Protein AF-A0A1S2JYN3-F1 (afdb_monomer_lite)

Secondary structure (DSSP, 8-state):
---HHHHHHHHHHHHHHHH--TTTS-HHHHHHHHHHHHHHHHTS-TTTHHHHHHHHHHHHHHTTTT-HHHHHHHHHHHHHTT-

Radius of gyration: 13.31 Å; chains: 1; bounding box: 30×26×37 Å

Sequence (83 aa):
MNLDPIIMAMVSCIDMLDAAEPDEVEPSYAVKVQQVMGEYLQAIPPSDEPELRTMLLRIAGDVSEEEPTIAAYLRQWAGNLGE

Foldseek 3Di:
DQCLVVLVVVLVVLVCLVPDDCVRDPVVVNVVSVVVVVVVVVVPDLVCLVVLLVSLQVSLVVCCVPCVPSSVVSNVVS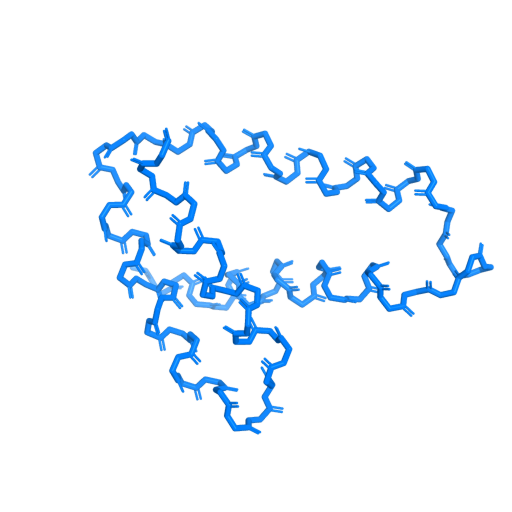VVRPD

Structure (mmCIF, N/CA/C/O backbone):
data_AF-A0A1S2JYN3-F1
#
_entry.id   AF-A0A1S2JYN3-F1
#
loop_
_atom_site.group_PDB
_atom_site.id
_atom_site.type_symbol
_atom_site.label_atom_id
_atom_site.label_alt_id
_atom_site.label_comp_id
_atom_site.label_asym_id
_atom_site.label_entity_id
_atom_site.label_seq_id
_atom_site.pdbx_PDB_ins_code
_atom_site.Cartn_x
_atom_site.Cartn_y
_atom_site.Cartn_z
_atom_site.occupancy
_atom_site.B_iso_or_equiv
_atom_site.auth_seq_id
_atom_site.auth_comp_id
_atom_site.auth_asym_id
_atom_site.auth_atom_id
_atom_site.pdbx_PDB_model_num
ATOM 1 N N . MET A 1 1 ? -8.898 -13.921 11.890 1.00 57.22 1 MET A N 1
ATOM 2 C CA . MET A 1 1 ? -8.424 -14.420 10.580 1.00 57.22 1 MET A CA 1
ATOM 3 C C . MET A 1 1 ? -7.178 -13.623 10.245 1.00 57.22 1 MET A C 1
ATOM 5 O O . MET A 1 1 ? -7.230 -12.419 10.440 1.00 57.22 1 MET A O 1
ATOM 9 N N . ASN A 1 2 ? -6.066 -14.254 9.856 1.00 77.75 2 ASN A N 1
ATOM 10 C CA . ASN A 1 2 ? -4.880 -13.491 9.459 1.00 77.75 2 ASN A CA 1
ATOM 11 C C . ASN A 1 2 ? -5.081 -12.969 8.024 1.00 77.75 2 ASN A C 1
ATOM 13 O O . ASN A 1 2 ? -5.229 -13.784 7.116 1.00 77.75 2 ASN A O 1
ATOM 17 N N . LEU A 1 3 ? -5.147 -11.647 7.842 1.00 82.31 3 LEU A N 1
ATOM 18 C CA . LEU A 1 3 ? -5.347 -11.000 6.539 1.00 82.31 3 LEU A CA 1
ATOM 19 C C . LEU A 1 3 ? -4.028 -10.682 5.819 1.00 82.31 3 LEU A C 1
ATOM 21 O O . LEU A 1 3 ? -4.065 -10.293 4.654 1.00 82.31 3 LEU A O 1
ATOM 25 N N . ASP A 1 4 ? -2.877 -10.897 6.460 1.00 83.31 4 ASP A N 1
ATOM 26 C CA . ASP A 1 4 ? -1.564 -10.548 5.905 1.00 83.31 4 ASP A CA 1
ATOM 27 C C . ASP A 1 4 ? -1.319 -11.129 4.514 1.00 83.31 4 ASP A C 1
ATOM 29 O O . ASP A 1 4 ? -0.915 -10.367 3.640 1.00 83.31 4 ASP A O 1
ATOM 33 N N . PRO A 1 5 ? -1.618 -12.417 4.234 1.00 85.12 5 PRO A N 1
ATOM 34 C CA . PRO A 1 5 ? -1.382 -12.967 2.901 1.00 85.12 5 PRO A CA 1
ATOM 35 C C . PRO A 1 5 ? -2.219 -12.280 1.817 1.00 85.12 5 PRO A C 1
ATOM 37 O O . PRO A 1 5 ? -1.783 -12.187 0.675 1.00 85.12 5 PRO A O 1
ATOM 40 N N . ILE A 1 6 ? -3.415 -11.793 2.167 1.00 84.56 6 ILE A N 1
ATOM 41 C CA . ILE A 1 6 ? -4.302 -11.086 1.235 1.00 84.56 6 ILE A CA 1
ATOM 42 C C . ILE A 1 6 ? -3.753 -9.686 0.967 1.00 84.56 6 ILE A C 1
ATOM 44 O O . ILE A 1 6 ? -3.662 -9.281 -0.188 1.00 84.56 6 ILE A O 1
ATOM 48 N N . ILE A 1 7 ? -3.351 -8.973 2.021 1.00 85.69 7 ILE A N 1
ATOM 49 C CA . ILE A 1 7 ? -2.759 -7.637 1.908 1.00 85.69 7 ILE A CA 1
ATOM 50 C C . ILE A 1 7 ? -1.462 -7.698 1.097 1.00 85.69 7 ILE A C 1
ATOM 52 O O . ILE A 1 7 ? -1.291 -6.909 0.172 1.00 85.69 7 ILE A O 1
ATOM 56 N N . MET A 1 8 ? -0.595 -8.673 1.382 1.00 87.88 8 MET A N 1
ATOM 57 C CA . MET A 1 8 ? 0.632 -8.895 0.619 1.00 87.88 8 MET A CA 1
ATOM 58 C C . MET A 1 8 ? 0.327 -9.190 -0.846 1.00 87.88 8 MET A C 1
ATOM 60 O O . MET A 1 8 ? 0.831 -8.487 -1.709 1.00 87.88 8 MET A O 1
ATOM 64 N N . ALA A 1 9 ? -0.570 -10.137 -1.144 1.00 85.38 9 ALA A N 1
ATOM 65 C CA . ALA A 1 9 ? -0.934 -10.448 -2.526 1.00 85.38 9 ALA A CA 1
ATOM 66 C C . ALA A 1 9 ? -1.447 -9.214 -3.291 1.00 85.38 9 ALA A C 1
ATOM 68 O O . ALA A 1 9 ? -1.057 -8.991 -4.433 1.00 85.38 9 ALA A O 1
ATOM 69 N N . MET A 1 10 ? -2.288 -8.390 -2.659 1.00 85.75 10 MET A N 1
ATOM 70 C CA . MET A 1 10 ? -2.803 -7.166 -3.273 1.00 85.75 10 MET A CA 1
ATOM 71 C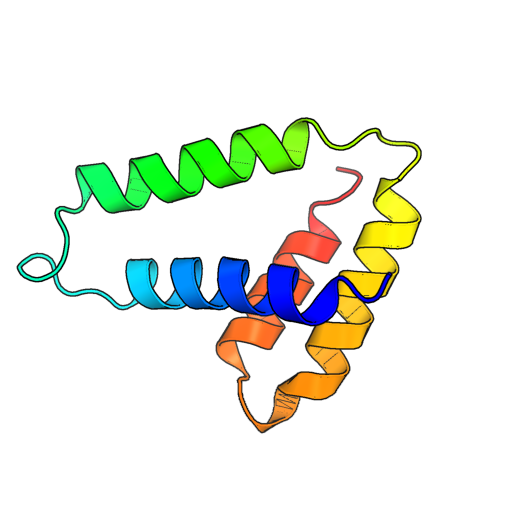 C . MET A 1 10 ? -1.698 -6.148 -3.562 1.00 85.75 10 MET A C 1
ATOM 73 O O . MET A 1 10 ? -1.641 -5.615 -4.667 1.00 85.75 10 MET A O 1
ATOM 77 N N . VAL A 1 11 ? -0.830 -5.871 -2.588 1.00 85.62 11 VAL A N 1
ATOM 78 C CA . VAL A 1 11 ? 0.224 -4.858 -2.738 1.00 85.62 11 VAL A CA 1
ATOM 79 C C . VAL A 1 11 ? 1.313 -5.332 -3.696 1.00 85.62 11 VAL A C 1
ATOM 81 O O . VAL A 1 11 ? 1.769 -4.542 -4.515 1.00 85.62 11 VAL A O 1
ATOM 84 N N . SER A 1 12 ? 1.653 -6.622 -3.694 1.00 85.69 12 SER A N 1
ATOM 85 C CA . SER A 1 12 ? 2.541 -7.206 -4.701 1.00 85.69 12 SER A CA 1
ATOM 86 C C . SER A 1 12 ? 1.958 -7.089 -6.111 1.00 85.69 12 SER A C 1
ATOM 88 O O . SER A 1 12 ? 2.695 -6.807 -7.045 1.00 85.69 12 SER A O 1
ATOM 90 N N . CYS A 1 13 ? 0.640 -7.245 -6.299 1.00 85.44 13 CYS A N 1
ATOM 91 C CA . CYS A 1 13 ? 0.024 -7.002 -7.607 1.00 85.44 13 CYS A CA 1
ATOM 92 C C . CYS A 1 13 ? 0.133 -5.536 -8.049 1.00 85.44 13 CYS A C 1
ATOM 94 O O . CYS A 1 13 ? 0.323 -5.286 -9.235 1.00 85.44 13 CYS A O 1
ATOM 96 N N . ILE A 1 14 ? 0.012 -4.577 -7.126 1.00 84.50 14 ILE A N 1
ATOM 97 C CA . ILE A 1 14 ? 0.199 -3.151 -7.435 1.00 84.50 14 ILE A CA 1
ATOM 98 C C . ILE A 1 14 ? 1.651 -2.892 -7.845 1.00 84.50 14 ILE A C 1
ATOM 100 O O . ILE A 1 14 ? 1.875 -2.299 -8.894 1.00 84.50 14 ILE A O 1
ATOM 104 N N . ASP A 1 15 ? 2.612 -3.408 -7.077 1.00 86.25 15 ASP A N 1
ATOM 105 C CA . ASP A 1 15 ? 4.044 -3.294 -7.374 1.00 86.25 15 ASP A CA 1
ATOM 106 C C . ASP A 1 15 ? 4.392 -3.903 -8.744 1.00 86.25 15 ASP A C 1
ATOM 108 O O . ASP A 1 15 ? 5.066 -3.277 -9.557 1.00 86.25 15 ASP A O 1
ATOM 112 N N . MET A 1 16 ? 3.835 -5.077 -9.064 1.00 87.50 16 MET A N 1
ATOM 113 C CA . MET A 1 16 ? 3.985 -5.701 -10.383 1.00 87.50 16 MET A CA 1
ATOM 114 C C . MET A 1 16 ? 3.405 -4.848 -11.517 1.00 87.50 16 MET A C 1
ATOM 116 O O . MET A 1 16 ? 3.981 -4.816 -12.599 1.00 87.50 16 MET A O 1
ATOM 120 N N . LEU A 1 17 ? 2.267 -4.180 -11.300 1.00 86.94 17 LEU A N 1
ATOM 121 C CA . LEU A 1 17 ? 1.663 -3.302 -12.307 1.00 86.94 17 LEU A CA 1
ATOM 122 C C . LEU A 1 17 ? 2.464 -2.013 -12.504 1.00 86.94 17 LEU A C 1
ATOM 124 O O . LEU A 1 17 ? 2.548 -1.534 -13.631 1.00 86.94 17 LEU A O 1
ATOM 128 N N . ASP A 1 18 ? 3.048 -1.469 -11.436 1.00 84.12 18 ASP A N 1
ATOM 129 C CA . ASP A 1 18 ? 3.897 -0.275 -11.495 1.00 84.12 18 ASP A CA 1
ATOM 130 C C . ASP A 1 18 ? 5.263 -0.561 -12.136 1.00 84.12 18 ASP A C 1
ATOM 132 O O . ASP A 1 18 ? 5.845 0.320 -12.772 1.00 84.12 18 ASP A O 1
ATOM 136 N N . ALA A 1 19 ? 5.767 -1.789 -11.996 1.00 86.56 19 ALA A N 1
ATOM 137 C CA . ALA A 1 19 ? 7.021 -2.234 -12.597 1.00 86.56 19 ALA A CA 1
ATOM 138 C C . ALA A 1 19 ? 6.877 -2.753 -14.040 1.00 86.56 19 ALA A C 1
ATOM 140 O O . ALA A 1 19 ? 7.896 -2.933 -14.707 1.00 86.56 19 ALA A O 1
ATOM 141 N N . ALA A 1 20 ? 5.651 -3.008 -14.512 1.00 87.44 20 ALA A N 1
ATOM 142 C CA . ALA A 1 20 ? 5.402 -3.586 -15.830 1.00 87.44 20 ALA A CA 1
ATOM 143 C C . ALA A 1 20 ? 5.813 -2.640 -16.967 1.00 87.44 20 ALA A C 1
ATOM 145 O O . ALA A 1 20 ? 5.492 -1.446 -16.967 1.00 87.44 20 ALA A O 1
ATOM 146 N N . GLU A 1 21 ? 6.472 -3.190 -17.985 1.00 87.75 21 GLU A N 1
ATOM 147 C CA . GLU A 1 21 ? 6.770 -2.454 -19.208 1.00 87.75 21 GLU A CA 1
ATOM 148 C C . GLU A 1 21 ? 5.494 -2.260 -20.062 1.00 87.75 21 GLU A C 1
ATOM 150 O O . GLU A 1 21 ? 4.540 -3.043 -19.972 1.00 87.75 21 GLU A O 1
ATOM 155 N N . PRO A 1 22 ? 5.420 -1.213 -20.914 1.00 82.94 22 PRO A N 1
ATOM 156 C CA . PRO A 1 22 ? 4.215 -0.920 -21.702 1.00 82.94 22 PRO A CA 1
ATOM 157 C C . PRO A 1 22 ? 3.782 -2.024 -22.681 1.00 82.94 22 PRO A C 1
ATOM 159 O O . PRO A 1 22 ? 2.662 -1.984 -23.192 1.00 82.94 22 PRO A O 1
ATOM 162 N N . ASP A 1 23 ? 4.670 -2.962 -23.005 1.00 88.75 23 AS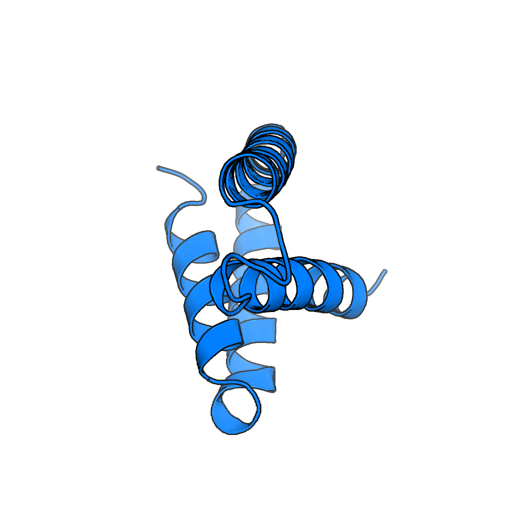P A N 1
ATOM 163 C CA . ASP A 1 23 ? 4.399 -4.152 -23.812 1.00 88.75 23 ASP A CA 1
ATOM 164 C C . ASP A 1 23 ? 3.940 -5.363 -22.981 1.00 88.75 23 ASP A C 1
ATOM 166 O O . ASP A 1 23 ? 3.336 -6.281 -23.538 1.00 88.75 23 ASP A O 1
ATOM 170 N N . GLU A 1 24 ? 4.152 -5.347 -21.663 1.00 88.19 24 GLU A N 1
ATOM 171 C CA . GLU A 1 24 ? 3.672 -6.367 -20.725 1.00 88.19 24 GLU A CA 1
ATOM 172 C C . GLU A 1 24 ? 2.240 -6.080 -20.256 1.00 88.19 24 GLU A C 1
ATOM 174 O O . GLU A 1 24 ? 1.415 -6.994 -20.155 1.00 88.19 24 GLU A O 1
ATOM 179 N N . VAL A 1 25 ? 1.922 -4.807 -19.993 1.00 87.12 25 VAL A N 1
ATOM 180 C CA . VAL A 1 25 ? 0.593 -4.362 -19.558 1.00 87.12 25 VAL A CA 1
ATOM 181 C C . VAL A 1 25 ? 0.215 -3.060 -20.253 1.00 87.12 25 VAL A C 1
ATOM 183 O O . VAL A 1 25 ? 0.975 -2.095 -20.277 1.00 87.12 25 VAL A O 1
ATOM 186 N N . GLU A 1 26 ? -1.014 -2.995 -20.776 1.00 88.62 26 GLU A N 1
ATOM 187 C CA . GLU A 1 26 ? -1.538 -1.748 -21.330 1.00 88.62 26 GLU A CA 1
ATOM 188 C C . GLU A 1 26 ? -1.626 -0.677 -20.220 1.00 88.62 26 GLU A C 1
ATOM 190 O O . GLU A 1 26 ? -2.341 -0.890 -19.232 1.00 88.62 26 GLU A O 1
ATOM 195 N N . PRO A 1 27 ? -0.987 0.502 -20.369 1.00 83.56 27 PRO A N 1
ATOM 196 C CA . PRO A 1 27 ? -0.949 1.509 -19.304 1.00 83.56 27 PRO A CA 1
ATOM 197 C C . PRO A 1 27 ? -2.337 1.964 -18.833 1.00 83.56 27 PRO A C 1
ATOM 199 O O . PRO A 1 27 ? -2.556 2.222 -17.651 1.00 83.56 27 PRO A O 1
ATOM 202 N N . SER A 1 28 ? -3.306 2.020 -19.753 1.00 87.19 28 SER A N 1
ATOM 203 C CA . SER A 1 28 ? -4.699 2.368 -19.446 1.00 87.19 28 SER A CA 1
ATOM 204 C C . SER A 1 28 ? -5.359 1.344 -18.509 1.00 87.19 28 SER A C 1
ATOM 206 O O . SER A 1 28 ? -6.182 1.699 -17.663 1.00 87.19 28 SER A O 1
ATOM 208 N N . TYR A 1 29 ? -4.971 0.074 -18.633 1.00 86.12 29 TYR A N 1
ATOM 209 C CA . TYR A 1 29 ? -5.491 -1.028 -17.845 1.00 86.12 29 TYR A CA 1
ATOM 210 C C . TYR A 1 29 ? -4.848 -1.081 -16.457 1.00 86.12 29 TYR A C 1
ATOM 212 O O . TYR A 1 29 ? -5.573 -1.233 -15.475 1.00 86.12 29 TYR A O 1
ATOM 220 N N . ALA A 1 30 ? -3.531 -0.865 -16.356 1.00 84.38 30 ALA A N 1
ATOM 221 C CA . ALA A 1 30 ? -2.827 -0.762 -15.073 1.00 84.38 30 ALA A CA 1
ATOM 222 C C . ALA A 1 30 ? -3.442 0.329 -14.177 1.00 84.38 30 ALA A C 1
ATOM 224 O O . ALA A 1 30 ? -3.830 0.063 -13.037 1.00 84.38 30 ALA A O 1
ATOM 225 N N . VAL A 1 31 ? -3.665 1.522 -14.742 1.00 85.19 31 VAL A N 1
ATOM 226 C CA . VAL A 1 31 ? -4.335 2.634 -14.047 1.00 85.19 31 VAL A CA 1
ATOM 227 C C . VAL A 1 31 ? -5.746 2.246 -13.598 1.00 85.19 31 VAL A C 1
ATOM 229 O O . VAL A 1 31 ? -6.148 2.547 -12.475 1.00 85.19 31 VAL A O 1
ATOM 232 N N . LYS A 1 32 ? -6.510 1.547 -14.446 1.00 88.12 32 LYS A N 1
ATOM 233 C CA . LYS A 1 32 ? -7.873 1.122 -14.107 1.00 88.12 32 LYS A CA 1
ATOM 234 C C . LYS A 1 32 ? -7.901 0.122 -12.949 1.00 88.12 32 LYS A C 1
ATOM 236 O O . LYS A 1 32 ? -8.796 0.202 -12.111 1.00 88.12 32 LYS A O 1
ATOM 241 N N . VAL A 1 33 ? -6.943 -0.804 -12.880 1.00 85.69 33 VAL A N 1
ATOM 242 C CA . VAL A 1 33 ? -6.842 -1.754 -11.760 1.00 85.69 33 VAL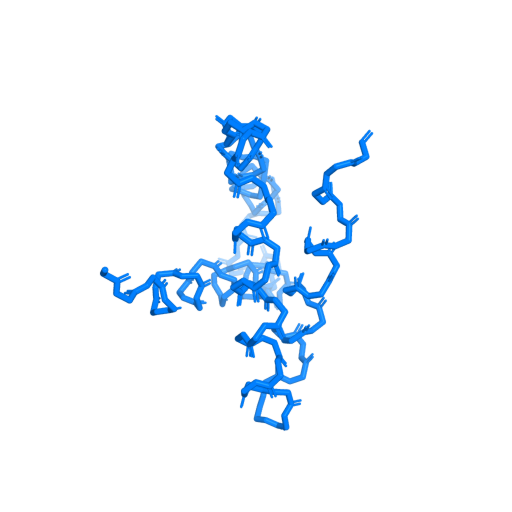 A CA 1
ATOM 243 C C . VAL A 1 33 ? -6.566 -1.012 -10.455 1.00 85.69 33 VAL A C 1
ATOM 245 O O . VAL A 1 33 ? -7.276 -1.232 -9.475 1.00 85.69 33 VAL A O 1
ATOM 248 N N . GLN A 1 34 ? -5.612 -0.079 -10.456 1.00 80.00 34 GLN A N 1
ATOM 249 C CA . GLN A 1 34 ? -5.303 0.739 -9.281 1.00 80.00 34 GLN A CA 1
ATOM 250 C C . GLN A 1 34 ? -6.501 1.584 -8.830 1.00 80.00 34 GLN A C 1
ATOM 252 O O . GLN A 1 34 ? -6.776 1.661 -7.634 1.00 80.00 34 GLN A O 1
ATOM 257 N N . GLN A 1 35 ? -7.257 2.161 -9.771 1.00 83.75 35 GLN A N 1
ATOM 258 C CA . GLN A 1 35 ? -8.492 2.892 -9.468 1.00 83.75 35 GLN A CA 1
ATOM 259 C C . GLN A 1 35 ? -9.532 2.001 -8.788 1.00 83.75 35 GLN A C 1
ATOM 261 O O . GLN A 1 35 ? -10.031 2.360 -7.725 1.00 83.75 35 GLN A O 1
ATOM 266 N N . VAL A 1 36 ? -9.822 0.826 -9.357 1.00 87.75 36 VAL A N 1
ATOM 267 C CA . VAL A 1 36 ? -10.798 -0.112 -8.782 1.00 87.75 36 VAL A CA 1
ATOM 268 C C . VAL A 1 36 ? -10.370 -0.552 -7.384 1.00 87.75 36 VAL A C 1
ATOM 270 O O . VAL A 1 36 ? -11.193 -0.584 -6.474 1.00 87.75 36 VAL A O 1
ATOM 273 N N . MET A 1 37 ? -9.085 -0.860 -7.185 1.00 81.50 37 MET A N 1
ATOM 274 C CA . MET A 1 37 ? -8.568 -1.184 -5.855 1.00 81.50 37 MET A CA 1
ATOM 275 C C . MET A 1 37 ? -8.783 -0.006 -4.900 1.00 81.50 37 MET A C 1
ATOM 277 O O . MET A 1 37 ? -9.387 -0.198 -3.852 1.00 81.50 37 MET A O 1
ATOM 281 N N . GLY A 1 38 ? -8.399 1.213 -5.287 1.00 76.12 38 GLY A N 1
ATOM 282 C CA . GLY A 1 38 ? -8.626 2.425 -4.496 1.00 76.12 38 GLY A CA 1
ATOM 283 C C . GLY A 1 38 ? -10.091 2.643 -4.098 1.00 76.12 38 GLY A C 1
ATOM 284 O O . GLY A 1 38 ? -10.360 2.923 -2.933 1.00 76.12 38 GLY A O 1
ATOM 285 N N . GLU A 1 39 ? -11.041 2.446 -5.016 1.00 84.50 39 GLU A N 1
ATOM 286 C CA . GLU A 1 39 ? -12.484 2.563 -4.747 1.00 84.50 39 GLU A CA 1
ATOM 287 C C . GLU A 1 39 ? -12.961 1.577 -3.669 1.00 84.50 39 GLU A C 1
ATOM 289 O O . GLU A 1 39 ? -13.689 1.958 -2.751 1.00 84.50 39 GLU A O 1
ATOM 294 N N . TYR A 1 40 ? -12.529 0.313 -3.733 1.00 83.25 40 TYR A N 1
ATOM 295 C CA . TYR A 1 40 ? -12.881 -0.679 -2.709 1.00 83.25 40 TYR A CA 1
ATOM 296 C C . TYR A 1 40 ? -12.238 -0.379 -1.356 1.00 83.25 40 TYR A C 1
ATOM 298 O O . TYR A 1 40 ? -12.843 -0.650 -0.319 1.00 83.25 40 TYR A O 1
ATOM 306 N N . LEU A 1 41 ? -11.035 0.193 -1.351 1.00 74.38 41 LEU A N 1
ATOM 307 C CA . LEU A 1 41 ? -10.364 0.598 -0.118 1.00 74.38 41 LEU A CA 1
ATOM 308 C C . LEU A 1 41 ? -11.038 1.815 0.526 1.00 74.38 41 LEU A C 1
ATOM 310 O O . LEU A 1 41 ? -11.153 1.865 1.744 1.00 74.38 41 LEU A O 1
ATOM 314 N N . GLN A 1 42 ? -11.554 2.753 -0.272 1.00 74.00 42 GLN A N 1
ATOM 315 C CA . GLN A 1 42 ? -12.365 3.878 0.216 1.00 74.00 42 GLN A CA 1
ATOM 316 C C . GLN A 1 42 ? -13.735 3.449 0.758 1.00 74.00 42 GLN A C 1
ATOM 318 O O . GLN A 1 42 ? -14.357 4.187 1.516 1.00 74.00 42 GLN A O 1
ATOM 323 N N . ALA A 1 43 ? -14.219 2.263 0.385 1.00 82.88 43 ALA A N 1
ATOM 324 C CA . ALA A 1 43 ? -15.452 1.701 0.929 1.00 82.88 43 ALA A CA 1
ATOM 325 C C . ALA A 1 43 ? -15.270 1.075 2.326 1.00 82.88 43 ALA A C 1
ATOM 327 O O . ALA A 1 43 ? -16.253 0.616 2.917 1.00 82.88 43 ALA A O 1
ATOM 328 N N . ILE A 1 44 ? -14.040 1.033 2.854 1.00 81.06 44 ILE A N 1
ATOM 329 C CA . ILE A 1 44 ? -13.764 0.533 4.202 1.00 81.06 44 ILE A CA 1
ATOM 330 C C . ILE A 1 44 ? -14.414 1.477 5.223 1.00 81.06 44 ILE A C 1
ATOM 332 O O . ILE A 1 44 ? -14.225 2.691 5.142 1.00 81.06 44 ILE A O 1
ATOM 336 N N . PRO A 1 45 ? -15.203 0.956 6.181 1.00 85.94 45 PRO A N 1
ATOM 337 C CA . PRO A 1 45 ? -15.834 1.793 7.187 1.00 85.94 45 PRO A CA 1
ATOM 338 C C . PRO A 1 45 ? -14.795 2.574 8.008 1.00 85.94 45 PRO A C 1
ATOM 340 O O . PRO A 1 45 ? -13.825 1.971 8.472 1.00 85.94 45 PRO A O 1
ATOM 343 N N . PRO A 1 46 ? -15.041 3.860 8.326 1.00 85.12 46 PRO A N 1
ATOM 344 C CA . PRO A 1 46 ? -14.147 4.637 9.187 1.00 85.12 46 PRO A CA 1
ATOM 345 C C . PRO A 1 46 ? -13.920 4.022 10.577 1.00 85.12 46 PRO A C 1
ATOM 347 O O . PRO A 1 46 ? -12.919 4.296 11.234 1.00 85.12 46 PRO A O 1
ATOM 350 N N . SER A 1 47 ? -14.843 3.171 11.045 1.00 88.69 47 SER A N 1
ATOM 351 C CA . SER A 1 47 ? -14.684 2.407 12.289 1.00 88.69 47 SER A CA 1
ATOM 352 C C . SER A 1 47 ? -13.547 1.387 12.241 1.00 88.69 47 SER A C 1
ATOM 354 O O . SER A 1 47 ? -13.001 1.051 13.291 1.00 88.69 47 SER A O 1
ATOM 356 N N . ASP A 1 48 ? -13.199 0.912 11.047 1.00 88.56 48 ASP A N 1
ATOM 357 C CA . ASP A 1 48 ? -12.275 -0.201 10.824 1.00 88.56 48 ASP A CA 1
ATOM 358 C C . ASP A 1 48 ? -10.881 0.308 10.402 1.00 88.56 48 ASP A C 1
ATOM 360 O O . ASP A 1 48 ? -9.886 -0.414 10.503 1.00 88.56 48 ASP A O 1
ATOM 364 N N . GLU A 1 49 ? -10.782 1.581 9.993 1.00 88.62 49 GLU A N 1
ATOM 365 C CA . GLU A 1 49 ? -9.532 2.247 9.606 1.00 88.62 49 GLU A CA 1
ATOM 366 C C . GLU A 1 49 ? -8.410 2.144 10.656 1.00 88.62 49 GLU A C 1
ATOM 368 O O . GLU A 1 49 ? -7.273 1.878 10.258 1.00 88.62 49 GLU A O 1
ATOM 373 N N . PRO A 1 50 ? -8.651 2.292 11.980 1.00 90.62 50 PRO A N 1
ATOM 374 C CA . PRO A 1 50 ? -7.579 2.173 12.967 1.00 90.62 50 PRO A CA 1
ATOM 375 C C . PRO A 1 50 ? -6.965 0.768 13.013 1.00 90.62 50 PRO A C 1
ATOM 377 O O . PRO A 1 50 ? -5.743 0.635 13.094 1.00 90.62 50 PRO A O 1
ATOM 380 N N . GLU A 1 51 ? -7.798 -0.276 12.939 1.00 89.38 51 GLU A N 1
ATOM 381 C CA . GLU A 1 51 ? -7.342 -1.671 12.948 1.00 89.38 51 GLU A CA 1
ATOM 382 C C . GLU A 1 51 ? -6.569 -1.994 11.666 1.00 89.38 51 GLU A C 1
ATOM 384 O O . GLU A 1 51 ? -5.468 -2.552 11.723 1.00 89.38 51 GLU A O 1
ATOM 389 N N . LEU A 1 52 ? -7.098 -1.566 10.517 1.00 88.44 52 LEU A N 1
ATOM 390 C CA . LEU A 1 52 ? -6.430 -1.711 9.230 1.00 88.44 52 LEU A CA 1
ATOM 391 C C . LEU A 1 52 ? -5.079 -0.990 9.214 1.00 88.4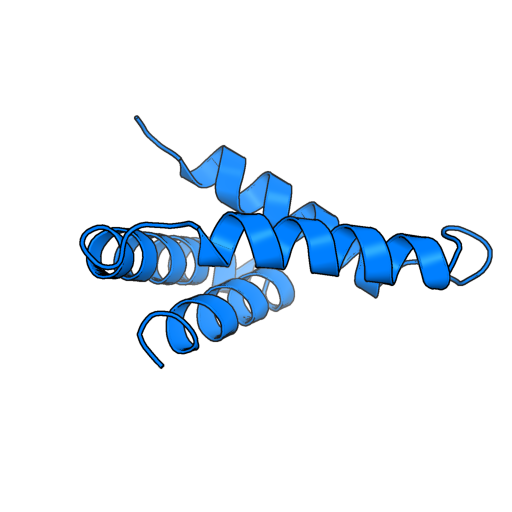4 52 LEU A C 1
ATO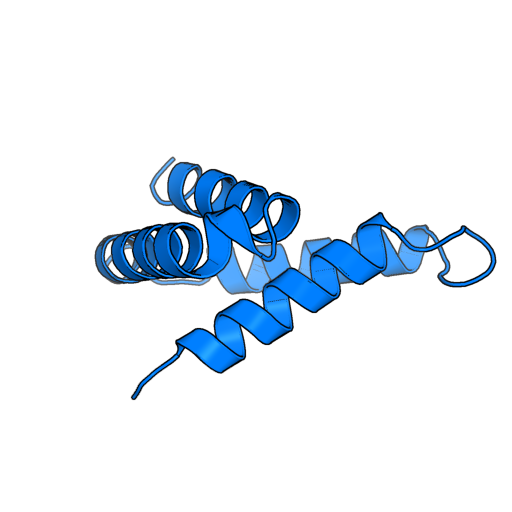M 393 O O . LEU A 1 52 ? -4.073 -1.576 8.820 1.00 88.44 52 LEU A O 1
ATOM 397 N N . ARG A 1 53 ? -5.020 0.250 9.705 1.00 91.25 53 ARG A N 1
ATOM 398 C CA . ARG A 1 53 ? -3.779 1.025 9.799 1.00 91.25 53 ARG A CA 1
ATOM 399 C C . ARG A 1 53 ? -2.725 0.300 10.630 1.00 91.25 53 ARG A C 1
ATOM 401 O O . ARG A 1 53 ? -1.573 0.205 10.210 1.00 91.25 53 ARG A O 1
ATOM 408 N N . THR A 1 54 ? -3.101 -0.236 11.792 1.00 93.00 54 THR A N 1
ATOM 409 C CA . THR A 1 54 ? -2.189 -1.033 12.626 1.00 93.00 54 THR A CA 1
ATOM 410 C C . THR A 1 54 ? -1.693 -2.275 11.889 1.00 93.00 54 THR A C 1
ATOM 412 O O . THR A 1 54 ? -0.508 -2.599 11.968 1.00 93.00 54 THR A O 1
ATOM 415 N N . MET A 1 55 ? -2.571 -2.950 11.149 1.00 92.44 55 MET A N 1
ATOM 416 C CA . MET A 1 55 ? -2.221 -4.132 10.368 1.00 92.44 55 MET A CA 1
ATOM 417 C C . MET A 1 55 ? -1.221 -3.812 9.253 1.00 92.44 55 MET A C 1
ATOM 419 O O . MET A 1 55 ? -0.179 -4.459 9.181 1.00 92.44 55 MET A O 1
ATOM 423 N N . LEU A 1 56 ? -1.486 -2.778 8.450 1.00 92.06 56 LEU A N 1
ATOM 424 C CA . LEU A 1 56 ? -0.603 -2.334 7.368 1.00 92.06 56 LEU A CA 1
ATOM 425 C C . LEU A 1 56 ? 0.791 -1.963 7.890 1.00 92.06 56 LEU A C 1
ATOM 427 O O . LEU A 1 56 ? 1.795 -2.401 7.334 1.00 92.06 56 LEU A O 1
ATOM 431 N N . LEU A 1 57 ? 0.866 -1.202 8.988 1.00 94.81 57 LEU A N 1
ATOM 432 C CA . LEU A 1 57 ? 2.143 -0.797 9.585 1.00 94.81 57 LEU A CA 1
ATOM 433 C C . LEU A 1 57 ? 2.932 -1.978 10.155 1.00 94.81 57 LEU A C 1
ATOM 435 O O . LEU A 1 57 ? 4.159 -1.983 10.059 1.00 94.81 57 LEU A O 1
ATOM 439 N N . ARG A 1 58 ? 2.247 -2.971 10.734 1.00 96.19 58 ARG A N 1
ATOM 440 C CA . ARG A 1 58 ? 2.889 -4.198 11.214 1.00 96.19 58 ARG A CA 1
ATOM 441 C C . ARG A 1 58 ? 3.487 -4.986 10.053 1.00 96.19 58 ARG A C 1
ATOM 443 O O . ARG A 1 58 ? 4.681 -5.252 10.083 1.00 96.19 58 ARG A O 1
ATOM 450 N N . ILE A 1 59 ? 2.687 -5.288 9.027 1.00 92.62 59 ILE A N 1
ATOM 451 C CA . ILE A 1 59 ? 3.150 -6.026 7.841 1.00 92.62 59 ILE A CA 1
ATOM 452 C C . ILE A 1 59 ? 4.334 -5.290 7.206 1.00 92.62 59 ILE A C 1
ATOM 454 O O . ILE A 1 59 ? 5.359 -5.899 6.928 1.00 92.62 59 ILE A O 1
ATOM 458 N N . ALA A 1 60 ? 4.241 -3.963 7.064 1.00 92.88 60 ALA A N 1
ATOM 459 C CA . ALA A 1 60 ? 5.327 -3.142 6.534 1.00 92.88 60 ALA A CA 1
ATOM 460 C C . ALA A 1 60 ? 6.614 -3.217 7.367 1.00 92.88 60 ALA A C 1
ATOM 462 O O . ALA A 1 60 ? 7.697 -3.017 6.826 1.00 92.88 60 ALA A O 1
ATOM 463 N N . GLY A 1 61 ? 6.513 -3.431 8.681 1.00 94.00 61 GLY A N 1
ATOM 464 C CA . GLY A 1 61 ? 7.661 -3.702 9.542 1.00 94.00 61 GLY A CA 1
ATOM 465 C C . GLY A 1 61 ? 8.259 -5.076 9.252 1.00 94.00 61 GLY A C 1
ATOM 466 O O . GLY A 1 61 ? 9.461 -5.167 9.004 1.00 94.00 61 GLY A O 1
ATOM 467 N N . ASP A 1 62 ? 7.405 -6.099 9.213 1.00 94.00 62 ASP A N 1
ATOM 468 C CA . ASP A 1 62 ? 7.780 -7.505 9.035 1.00 94.00 62 ASP A CA 1
ATOM 469 C C . ASP A 1 62 ? 8.516 -7.757 7.706 1.00 94.00 62 ASP A C 1
ATOM 471 O O . ASP A 1 62 ? 9.489 -8.504 7.687 1.00 94.00 62 ASP A O 1
ATOM 475 N N . VAL A 1 63 ? 8.107 -7.097 6.614 1.00 91.00 63 VAL A N 1
ATOM 476 C CA . VAL A 1 63 ? 8.710 -7.289 5.277 1.00 91.00 63 VAL A CA 1
ATOM 477 C C . VAL A 1 63 ? 9.743 -6.223 4.894 1.00 91.00 63 VAL A C 1
ATOM 479 O O . VAL A 1 63 ? 10.257 -6.234 3.781 1.00 91.00 63 VAL A O 1
ATOM 482 N N . SER A 1 64 ? 10.062 -5.278 5.787 1.00 90.25 64 SER A N 1
ATOM 483 C CA . SER A 1 64 ? 10.828 -4.070 5.422 1.00 90.25 64 SER A CA 1
ATOM 484 C C . SER A 1 64 ? 12.227 -4.309 4.852 1.00 90.25 64 SER A C 1
ATOM 486 O O . SER A 1 64 ? 12.682 -3.494 4.048 1.00 90.25 64 SER A O 1
ATOM 488 N N . GLU A 1 65 ? 12.907 -5.377 5.271 1.00 90.38 65 GLU A N 1
ATOM 489 C CA . GLU A 1 65 ? 14.247 -5.722 4.779 1.00 90.38 65 GLU A CA 1
ATOM 490 C C . GLU A 1 65 ? 14.204 -6.515 3.467 1.00 90.38 65 GLU A C 1
ATOM 492 O O . GLU A 1 65 ? 15.046 -6.299 2.596 1.00 90.38 65 GLU A O 1
ATOM 497 N N . GLU A 1 66 ? 13.226 -7.411 3.319 1.00 91.12 66 GLU A N 1
ATOM 498 C CA . GLU A 1 66 ? 13.110 -8.312 2.165 1.00 91.12 66 GLU A CA 1
ATOM 499 C C . GLU A 1 66 ? 12.438 -7.621 0.971 1.00 91.12 66 GLU A C 1
ATOM 501 O O . GLU A 1 66 ? 12.863 -7.792 -0.171 1.00 91.12 66 GLU A O 1
ATOM 506 N N . GLU A 1 67 ? 11.426 -6.792 1.237 1.00 90.25 67 GLU A N 1
ATOM 507 C CA . GLU A 1 67 ? 10.581 -6.155 0.226 1.00 90.25 67 GLU A CA 1
ATOM 508 C C . GLU A 1 67 ? 10.402 -4.649 0.526 1.00 90.25 67 GLU A C 1
ATOM 510 O O . GLU A 1 67 ? 9.312 -4.184 0.885 1.00 90.25 67 GLU A O 1
ATOM 515 N N . PRO A 1 68 ? 11.469 -3.835 0.390 1.00 90.12 68 PRO A N 1
ATOM 516 C CA . PRO A 1 68 ? 11.458 -2.431 0.809 1.00 90.12 68 PRO A CA 1
ATOM 517 C C . PRO A 1 68 ? 10.431 -1.572 0.055 1.00 90.12 68 PRO A C 1
ATOM 519 O O . PRO A 1 68 ? 9.863 -0.647 0.642 1.00 90.12 68 PRO A O 1
ATOM 522 N N . THR A 1 69 ? 10.161 -1.879 -1.217 1.00 88.75 69 THR A N 1
ATOM 523 C CA . THR A 1 69 ? 9.154 -1.181 -2.034 1.00 88.75 69 THR A CA 1
ATOM 524 C C . THR A 1 69 ? 7.738 -1.467 -1.533 1.00 88.75 69 THR A C 1
ATOM 526 O O . THR A 1 69 ? 6.966 -0.540 -1.291 1.00 88.75 69 THR A O 1
ATOM 529 N N . ILE A 1 70 ? 7.421 -2.734 -1.257 1.00 88.25 70 ILE A N 1
ATOM 530 C CA . ILE A 1 70 ? 6.124 -3.147 -0.701 1.00 88.25 70 ILE A CA 1
ATOM 531 C C . ILE A 1 70 ? 5.919 -2.535 0.689 1.00 88.25 70 ILE A C 1
ATOM 533 O O . ILE A 1 70 ? 4.857 -1.979 0.980 1.00 88.25 70 ILE A O 1
ATOM 537 N N . ALA A 1 71 ? 6.959 -2.524 1.526 1.00 91.50 71 ALA A N 1
ATOM 538 C CA . ALA A 1 71 ? 6.918 -1.842 2.816 1.00 91.50 71 ALA A CA 1
ATOM 539 C C . ALA A 1 71 ? 6.663 -0.327 2.685 1.00 91.50 71 ALA A C 1
ATOM 541 O O . ALA A 1 71 ? 6.011 0.263 3.551 1.00 91.50 71 ALA A O 1
ATOM 542 N N . ALA A 1 72 ? 7.157 0.323 1.626 1.00 91.62 72 ALA A N 1
ATOM 543 C CA . ALA A 1 72 ? 6.875 1.731 1.353 1.00 91.62 72 ALA A CA 1
ATOM 544 C C . ALA A 1 72 ? 5.407 1.957 0.951 1.00 91.62 72 ALA A C 1
ATOM 546 O O . ALA A 1 72 ? 4.760 2.824 1.543 1.00 91.62 72 ALA A O 1
ATOM 547 N N . TYR A 1 73 ? 4.856 1.139 0.046 1.00 88.69 73 TYR A N 1
ATOM 548 C CA . TYR A 1 73 ? 3.439 1.198 -0.343 1.00 88.69 73 TYR A CA 1
ATOM 549 C C . TYR A 1 73 ? 2.501 1.022 0.853 1.00 88.69 73 TYR A C 1
ATOM 551 O O . TYR A 1 73 ? 1.580 1.816 1.050 1.00 88.69 73 TYR A O 1
ATOM 559 N N . LEU A 1 74 ? 2.763 0.023 1.699 1.00 90.81 74 LEU A N 1
ATOM 560 C CA . LEU A 1 74 ? 1.967 -0.239 2.899 1.00 90.81 74 LEU A CA 1
ATOM 561 C C . LEU A 1 74 ? 1.970 0.952 3.870 1.00 90.81 74 LEU A C 1
ATOM 563 O O . LEU A 1 74 ? 0.927 1.303 4.425 1.00 90.81 74 LEU A O 1
ATOM 567 N N . ARG A 1 75 ? 3.125 1.606 4.062 1.00 93.44 75 ARG A N 1
ATOM 568 C CA . ARG A 1 75 ? 3.237 2.804 4.914 1.00 93.44 75 ARG A CA 1
ATOM 569 C C . ARG A 1 75 ? 2.512 4.004 4.322 1.00 93.44 75 ARG A C 1
ATOM 571 O O . ARG A 1 75 ? 1.853 4.721 5.069 1.00 93.44 75 ARG A O 1
ATOM 578 N N . GLN A 1 76 ? 2.633 4.220 3.014 1.00 90.00 76 GLN A N 1
ATOM 579 C CA . GLN A 1 76 ? 1.924 5.293 2.322 1.00 90.00 76 GLN A CA 1
ATOM 580 C C . GLN A 1 76 ? 0.416 5.111 2.473 1.00 90.00 76 GLN A C 1
ATOM 582 O O . GLN A 1 76 ? -0.285 6.034 2.878 1.00 90.00 76 GLN A O 1
ATOM 587 N N . TRP A 1 77 ? -0.076 3.899 2.233 1.00 87.19 77 TRP A N 1
ATOM 588 C CA . TRP A 1 77 ? -1.491 3.607 2.381 1.00 87.19 77 TRP A CA 1
ATOM 589 C C . TRP A 1 77 ? -1.962 3.783 3.832 1.00 87.19 77 TRP A C 1
ATOM 591 O O . TRP A 1 77 ? -2.959 4.459 4.069 1.00 87.19 77 TRP A O 1
ATOM 601 N N . ALA A 1 78 ? -1.205 3.300 4.819 1.00 90.25 78 ALA A N 1
ATOM 602 C CA . ALA A 1 78 ? -1.507 3.532 6.233 1.00 90.25 78 ALA A CA 1
ATOM 603 C C . ALA A 1 78 ? -1.516 5.023 6.638 1.00 90.25 78 ALA A C 1
ATOM 605 O O . ALA A 1 78 ? -2.135 5.379 7.644 1.00 90.25 78 ALA A O 1
ATOM 606 N N . GLY A 1 79 ? -0.802 5.880 5.900 1.00 88.62 79 GLY A N 1
ATOM 607 C CA . GLY A 1 79 ? -0.820 7.334 6.064 1.00 88.62 79 GLY A CA 1
ATOM 608 C C . GLY A 1 79 ? -2.081 7.993 5.507 1.00 88.62 79 GLY A C 1
ATOM 609 O O . GLY A 1 79 ? -2.545 8.963 6.089 1.00 88.62 79 GLY A O 1
ATOM 610 N N . ASN A 1 80 ? -2.655 7.425 4.445 1.00 85.12 80 ASN A N 1
ATOM 611 C CA . ASN A 1 80 ? -3.851 7.944 3.773 1.00 85.12 80 ASN A CA 1
ATOM 612 C C . ASN A 1 80 ? -5.170 7.495 4.434 1.00 85.12 80 ASN A C 1
ATOM 614 O O . ASN A 1 80 ? -6.238 7.934 4.023 1.00 85.12 80 ASN A O 1
ATOM 618 N N . LEU A 1 81 ? -5.124 6.583 5.412 1.00 83.06 81 LEU A N 1
ATOM 619 C CA . LEU A 1 81 ? -6.301 6.207 6.201 1.00 83.06 81 LEU A CA 1
ATOM 620 C C . LEU A 1 81 ? -6.584 7.306 7.238 1.00 83.06 81 LEU A C 1
ATOM 622 O O . LEU A 1 81 ? -5.774 7.512 8.147 1.00 83.06 81 LEU A O 1
ATOM 626 N N . GLY A 1 82 ? -7.728 7.982 7.110 1.00 64.00 82 GLY A N 1
ATOM 627 C CA . GLY A 1 82 ? -8.186 9.028 8.031 1.00 64.00 82 GLY A CA 1
ATOM 628 C C . GLY A 1 82 ? -7.896 10.479 7.612 1.00 64.00 82 GLY A C 1
ATOM 629 O O . GLY A 1 82 ? -8.082 11.374 8.441 1.00 64.00 82 GLY A O 1
ATOM 630 N N . GLU A 1 83 ? -7.450 10.716 6.370 1.00 56.69 83 GLU A N 1
ATOM 631 C CA . GLU A 1 83 ? -7.442 12.038 5.703 1.00 56.69 83 GLU A CA 1
ATOM 632 C C . GLU A 1 83 ? -8.693 12.236 4.834 1.00 56.69 83 GLU A C 1
ATOM 634 O O . GLU A 1 83 ? -9.251 13.360 4.863 1.00 56.69 83 GLU A O 1
#

pLDDT: mean 86.12, std 6.73, range [56.69, 96.19]